Protein AF-A0A9X7KX43-F1 (afdb_monomer_lite)

Structure (mmCIF, N/CA/C/O backbone):
data_AF-A0A9X7KX43-F1
#
_entry.id   AF-A0A9X7KX43-F1
#
loop_
_atom_site.group_PDB
_atom_site.id
_atom_site.type_symbol
_atom_site.label_atom_id
_atom_site.label_alt_id
_atom_site.label_comp_id
_atom_site.label_asym_id
_atom_site.label_entity_id
_atom_site.label_seq_id
_atom_site.pdbx_PDB_ins_code
_atom_site.Cartn_x
_atom_site.Cartn_y
_atom_site.Cartn_z
_atom_site.occupancy
_atom_site.B_iso_or_equiv
_atom_site.auth_seq_id
_atom_site.auth_comp_id
_atom_site.auth_asym_id
_atom_site.auth_atom_id
_atom_site.pdbx_PDB_model_num
ATOM 1 N N . MET A 1 1 ? 10.306 -18.507 7.064 1.00 59.88 1 MET A N 1
ATOM 2 C CA . MET A 1 1 ? 9.846 -17.298 6.348 1.00 59.88 1 MET A CA 1
ATOM 3 C C . MET A 1 1 ? 10.273 -17.445 4.894 1.00 59.88 1 MET A C 1
ATOM 5 O O . MET A 1 1 ? 11.457 -17.645 4.656 1.00 59.88 1 MET A O 1
ATOM 9 N N . VAL A 1 2 ? 9.334 -17.479 3.945 1.00 80.69 2 VAL A N 1
ATOM 10 C CA . VAL A 1 2 ? 9.652 -17.619 2.512 1.00 80.69 2 VAL A CA 1
ATOM 11 C C . VAL A 1 2 ? 9.968 -16.230 1.967 1.00 80.69 2 VAL A C 1
ATOM 13 O O . VAL A 1 2 ? 9.149 -15.325 2.107 1.00 80.69 2 VAL A O 1
ATOM 16 N N . LYS A 1 3 ? 11.158 -16.040 1.388 1.00 81.31 3 LYS A N 1
ATOM 17 C CA . LYS A 1 3 ? 11.527 -14.761 0.772 1.00 81.31 3 LYS A CA 1
ATOM 18 C C . LYS A 1 3 ? 10.821 -14.642 -0.586 1.00 81.31 3 LYS A C 1
ATOM 20 O O . LYS A 1 3 ? 10.984 -15.548 -1.406 1.00 81.31 3 LYS A O 1
ATOM 25 N N . PRO A 1 4 ? 10.059 -13.568 -0.848 1.00 83.75 4 PRO A N 1
ATOM 26 C CA . PRO A 1 4 ? 9.471 -13.354 -2.162 1.00 83.75 4 PRO A CA 1
ATOM 27 C C . PRO A 1 4 ? 10.572 -13.153 -3.209 1.00 83.75 4 PRO A C 1
ATOM 29 O O . PRO A 1 4 ? 11.567 -12.466 -2.967 1.00 83.75 4 PRO A O 1
ATOM 32 N N . ASN A 1 5 ? 10.386 -13.768 -4.375 1.00 92.19 5 ASN A N 1
ATOM 33 C CA . ASN A 1 5 ? 11.168 -13.470 -5.567 1.00 92.19 5 ASN A CA 1
ATOM 34 C C . ASN A 1 5 ? 10.392 -12.429 -6.385 1.00 92.19 5 ASN A C 1
ATOM 36 O O . ASN A 1 5 ? 9.353 -12.744 -6.969 1.00 92.19 5 ASN A O 1
ATOM 40 N N . TRP A 1 6 ? 10.893 -11.194 -6.396 1.00 91.31 6 TRP A N 1
ATOM 41 C CA . TRP A 1 6 ? 10.237 -10.075 -7.071 1.00 91.31 6 TRP A CA 1
ATOM 42 C C . TRP A 1 6 ? 10.269 -10.187 -8.597 1.00 91.31 6 TRP A C 1
ATOM 44 O O . TRP A 1 6 ? 9.348 -9.704 -9.248 1.00 91.31 6 TRP A O 1
ATOM 54 N N . ASP A 1 7 ? 11.249 -10.885 -9.173 1.00 93.69 7 ASP A N 1
ATOM 55 C CA . ASP A 1 7 ? 11.292 -11.131 -10.618 1.00 93.69 7 ASP A CA 1
ATOM 56 C C . ASP A 1 7 ? 10.180 -12.095 -11.042 1.00 93.69 7 ASP A C 1
ATOM 58 O O . ASP A 1 7 ? 9.457 -11.829 -12.000 1.00 93.69 7 ASP A O 1
ATOM 62 N N . ASN A 1 8 ? 9.955 -13.162 -10.267 1.00 94.69 8 ASN A N 1
ATOM 63 C CA . ASN A 1 8 ? 8.823 -14.069 -10.485 1.00 94.69 8 ASN A CA 1
ATOM 64 C C . ASN A 1 8 ? 7.478 -13.356 -10.293 1.00 94.69 8 ASN A C 1
ATOM 66 O O . ASN A 1 8 ? 6.528 -13.623 -11.028 1.00 94.69 8 ASN A O 1
ATOM 70 N N . PHE A 1 9 ? 7.388 -12.455 -9.309 1.00 93.50 9 PHE A N 1
ATOM 71 C CA . PHE A 1 9 ? 6.195 -11.639 -9.091 1.00 93.50 9 PHE A CA 1
ATOM 72 C C . PHE A 1 9 ? 5.906 -10.757 -10.312 1.00 93.50 9 PHE A C 1
ATOM 74 O O . PHE A 1 9 ? 4.810 -10.831 -10.863 1.00 93.50 9 PHE A O 1
ATOM 81 N N . LYS A 1 10 ? 6.904 -10.004 -10.792 1.00 94.00 10 LYS A N 1
ATOM 82 C CA . LYS A 1 10 ? 6.785 -9.166 -11.994 1.00 94.00 10 LYS A CA 1
ATOM 83 C C . LYS A 1 10 ? 6.413 -9.975 -13.228 1.00 94.00 10 LYS A C 1
ATOM 85 O O . LYS A 1 10 ? 5.538 -9.561 -13.973 1.00 94.00 10 LYS A O 1
ATOM 90 N N . ALA A 1 11 ? 7.030 -11.139 -13.426 1.00 95.06 11 ALA A N 1
ATOM 91 C CA . ALA A 1 11 ? 6.712 -12.008 -14.554 1.00 95.06 11 ALA A CA 1
ATOM 92 C C . ALA A 1 11 ? 5.252 -12.490 -14.522 1.00 95.06 11 ALA A C 1
ATOM 94 O O . ALA A 1 11 ? 4.605 -12.557 -15.565 1.00 95.06 11 ALA A O 1
ATOM 95 N N . LYS A 1 12 ? 4.725 -12.803 -13.331 1.00 95.19 12 LYS A N 1
ATOM 96 C CA . LYS A 1 12 ? 3.348 -13.277 -13.144 1.00 95.19 12 LYS A CA 1
ATOM 97 C C . LYS A 1 12 ? 2.302 -12.165 -13.253 1.00 95.19 12 LYS A C 1
ATOM 99 O O . LYS A 1 12 ? 1.211 -12.425 -13.748 1.00 95.19 12 LYS A O 1
ATOM 104 N N . PHE A 1 13 ? 2.617 -10.963 -12.780 1.00 94.81 13 PHE A N 1
ATOM 105 C CA . PHE A 1 13 ? 1.702 -9.817 -12.728 1.00 94.81 13 PHE A CA 1
ATOM 106 C C . PHE A 1 13 ? 2.155 -8.688 -13.661 1.00 94.81 13 PHE A C 1
ATOM 108 O O . PHE A 1 13 ? 2.090 -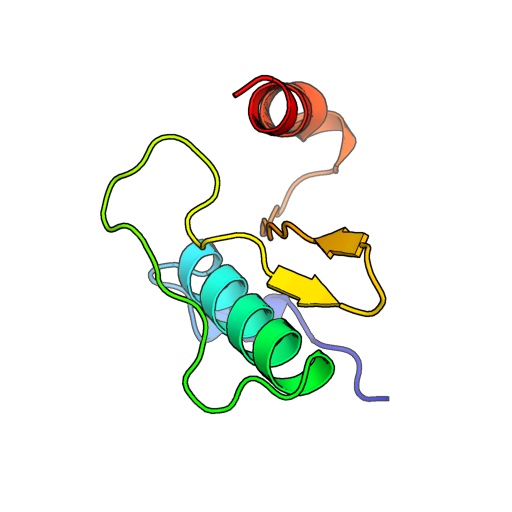7.516 -13.305 1.00 94.81 13 PHE A O 1
ATOM 115 N N . ASN A 1 14 ? 2.651 -9.048 -14.844 1.00 92.19 14 ASN A N 1
ATOM 116 C CA . ASN A 1 14 ? 3.338 -8.133 -15.758 1.00 92.19 14 ASN A CA 1
ATOM 117 C C . ASN A 1 14 ? 2.461 -6.995 -16.311 1.00 92.19 14 ASN A C 1
ATOM 119 O O . ASN A 1 14 ? 3.002 -5.947 -16.649 1.00 92.19 14 ASN A O 1
ATOM 123 N N . GLU A 1 15 ? 1.138 -7.172 -16.373 1.00 92.88 15 GLU A N 1
ATOM 124 C CA . GLU A 1 15 ? 0.200 -6.150 -16.854 1.00 92.88 15 GLU A CA 1
ATOM 125 C C . GLU A 1 15 ? 0.198 -4.914 -15.952 1.00 92.88 15 GLU A C 1
ATOM 127 O O . GLU A 1 15 ? 0.192 -3.786 -16.443 1.00 92.88 15 GLU A O 1
ATOM 132 N N . ASN A 1 16 ? 0.224 -5.131 -14.633 1.00 92.06 16 ASN A N 1
ATOM 133 C CA . ASN A 1 16 ? 0.370 -4.069 -13.646 1.00 92.06 16 ASN A CA 1
ATOM 134 C C . ASN A 1 16 ? 0.925 -4.622 -12.314 1.00 92.06 16 ASN A C 1
ATOM 136 O O . ASN A 1 16 ? 0.155 -4.983 -11.412 1.00 92.06 16 ASN A O 1
ATOM 140 N N . PRO A 1 17 ? 2.261 -4.707 -12.164 1.00 93.50 17 PRO A N 1
ATOM 141 C CA . PRO A 1 17 ? 2.881 -5.202 -10.938 1.00 93.50 17 PRO A CA 1
ATOM 142 C C . PRO A 1 17 ? 2.579 -4.321 -9.721 1.00 93.50 17 PRO A C 1
ATOM 144 O O . PRO A 1 17 ? 2.452 -4.839 -8.613 1.00 93.50 17 PRO A O 1
ATOM 147 N N . GLN A 1 18 ? 2.442 -3.008 -9.930 1.00 92.12 18 GLN A N 1
ATOM 148 C CA . GLN A 1 18 ? 2.182 -2.017 -8.887 1.00 92.12 18 GLN A CA 1
ATOM 149 C C . GLN A 1 18 ? 0.825 -2.263 -8.216 1.00 92.12 18 GLN A C 1
ATOM 151 O O . GLN A 1 18 ? 0.780 -2.494 -7.008 1.00 92.12 18 GLN A O 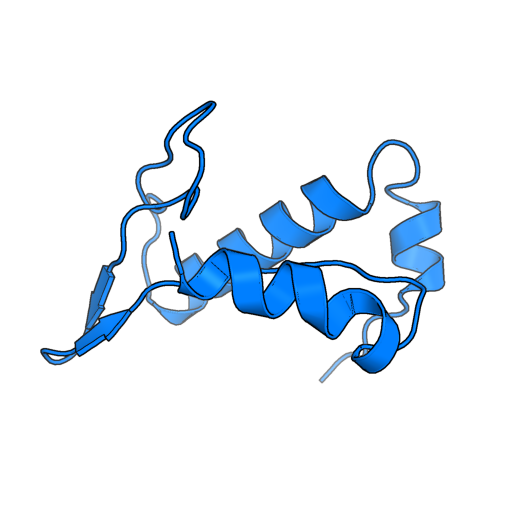1
ATOM 156 N N . ASP A 1 19 ? -0.255 -2.314 -8.998 1.00 90.38 19 ASP A N 1
ATOM 157 C CA . ASP A 1 19 ? -1.613 -2.524 -8.475 1.00 90.38 19 ASP A CA 1
ATOM 158 C C . ASP A 1 19 ? -1.742 -3.887 -7.780 1.00 90.38 19 ASP A C 1
ATOM 160 O O . ASP A 1 19 ? -2.356 -4.014 -6.718 1.00 90.38 19 ASP A O 1
ATOM 164 N N . ASN A 1 20 ? -1.135 -4.934 -8.353 1.00 93.25 20 ASN A N 1
ATOM 165 C CA . ASN A 1 20 ? -1.150 -6.268 -7.749 1.00 93.25 20 ASN A CA 1
ATOM 166 C C . ASN A 1 20 ? -0.372 -6.306 -6.427 1.00 93.25 20 ASN A C 1
ATOM 168 O O . ASN A 1 20 ? -0.768 -7.010 -5.495 1.00 93.25 20 ASN A O 1
ATOM 172 N N . PHE A 1 21 ? 0.727 -5.556 -6.330 1.00 93.06 21 PHE A N 1
ATOM 173 C CA . PHE A 1 21 ? 1.517 -5.453 -5.108 1.00 93.06 21 PHE A CA 1
ATOM 174 C C . PHE A 1 21 ? 0.758 -4.690 -4.020 1.00 93.06 21 PHE A C 1
ATOM 176 O O . PHE A 1 21 ? 0.672 -5.166 -2.889 1.00 93.06 21 PHE A O 1
ATOM 183 N N . GLU A 1 22 ? 0.144 -3.557 -4.362 1.00 91.88 22 GLU A N 1
ATOM 184 C CA . GLU A 1 22 ? -0.723 -2.800 -3.452 1.00 91.88 22 GLU A CA 1
ATOM 185 C C . GLU A 1 22 ? -1.891 -3.654 -2.953 1.00 91.88 22 GLU A C 1
ATOM 187 O O . GLU A 1 22 ? -2.159 -3.701 -1.749 1.00 91.88 22 GLU A O 1
ATOM 192 N N . TRP A 1 23 ? -2.539 -4.405 -3.849 1.00 91.00 23 TRP A N 1
ATOM 193 C CA . TRP A 1 23 ? -3.597 -5.340 -3.481 1.00 91.00 23 TRP A CA 1
ATOM 194 C C . TRP A 1 23 ? -3.103 -6.427 -2.519 1.00 91.00 23 TRP A C 1
ATOM 196 O O . TRP A 1 23 ? -3.755 -6.710 -1.512 1.00 91.00 23 TRP A O 1
ATOM 206 N N . PHE A 1 24 ? -1.935 -7.014 -2.786 1.00 92.50 24 PHE A N 1
ATOM 207 C CA . PHE A 1 24 ? -1.326 -8.006 -1.903 1.00 92.50 24 PHE A CA 1
ATOM 208 C C . PHE A 1 24 ? -1.017 -7.428 -0.513 1.00 92.50 24 PHE A C 1
ATOM 210 O O . PHE A 1 24 ? -1.391 -8.027 0.497 1.00 92.50 24 PHE A O 1
ATOM 217 N N . CYS A 1 25 ? -0.405 -6.245 -0.444 1.00 92.81 25 CYS A N 1
ATOM 218 C CA . CYS A 1 25 ? -0.115 -5.562 0.816 1.00 92.81 25 CYS A CA 1
ATOM 219 C C . CYS A 1 25 ? -1.386 -5.208 1.596 1.00 92.81 25 CYS A C 1
ATOM 221 O O . CYS A 1 25 ? -1.409 -5.389 2.813 1.00 92.81 25 CYS A O 1
ATOM 223 N N . TYR A 1 26 ? -2.461 -4.795 0.920 1.00 92.38 26 TYR A N 1
ATOM 224 C CA . TYR A 1 26 ? -3.755 -4.578 1.568 1.00 92.38 26 TYR A CA 1
ATOM 225 C C . TYR A 1 26 ? -4.277 -5.843 2.250 1.00 92.38 26 TYR A C 1
ATOM 227 O O . TYR A 1 26 ? -4.774 -5.780 3.375 1.00 92.38 26 TYR A O 1
ATOM 235 N N . LEU A 1 27 ? -4.202 -6.993 1.570 1.00 92.94 27 LEU A N 1
ATOM 236 C CA . LEU A 1 27 ? -4.686 -8.255 2.129 1.00 92.94 27 LEU A CA 1
ATOM 237 C C . LEU A 1 27 ? -3.885 -8.633 3.377 1.00 92.94 27 LEU A C 1
ATOM 239 O O . LEU A 1 27 ? -4.475 -9.034 4.379 1.00 92.94 27 LEU A O 1
ATOM 243 N N . LEU A 1 28 ? -2.561 -8.446 3.341 1.00 93.50 28 LEU A N 1
ATOM 244 C CA . LEU A 1 28 ? -1.697 -8.653 4.503 1.00 93.50 28 LEU A CA 1
ATOM 245 C C . LEU A 1 28 ? -2.043 -7.701 5.650 1.00 93.50 28 LEU A C 1
ATOM 247 O O . LEU A 1 28 ? -2.147 -8.150 6.787 1.00 93.50 28 LEU A O 1
ATOM 251 N N . PHE A 1 29 ? -2.282 -6.421 5.357 1.00 93.88 29 PHE A N 1
ATOM 252 C CA . PHE A 1 29 ? -2.704 -5.437 6.352 1.00 93.88 29 PHE A CA 1
ATOM 253 C C . PHE A 1 29 ? -4.028 -5.846 7.014 1.00 93.88 29 PHE A C 1
ATOM 255 O O . PHE A 1 29 ? -4.128 -5.910 8.237 1.00 93.88 29 PHE A O 1
ATOM 262 N N . CYS A 1 30 ? -5.037 -6.207 6.218 1.00 93.81 30 CYS A N 1
ATOM 263 C CA . CYS A 1 30 ? -6.324 -6.665 6.740 1.00 93.81 30 CYS A CA 1
ATOM 264 C C . CYS A 1 30 ? -6.182 -7.941 7.581 1.00 93.81 30 CYS A C 1
ATOM 266 O O . CYS A 1 30 ? -6.859 -8.079 8.599 1.00 93.81 30 CYS A O 1
ATOM 268 N N . GLN A 1 31 ? -5.300 -8.864 7.187 1.00 94.75 31 GLN A N 1
ATOM 269 C CA . GLN A 1 31 ? -5.031 -10.081 7.950 1.00 94.75 31 GLN A CA 1
ATOM 270 C C . GLN A 1 31 ? -4.353 -9.776 9.294 1.00 94.75 31 GLN A C 1
ATOM 272 O O . GLN A 1 31 ? -4.794 -10.296 10.319 1.00 94.75 31 GLN A O 1
ATOM 277 N N . GLU A 1 32 ? -3.330 -8.917 9.300 1.00 94.38 32 GLU A N 1
ATOM 278 C CA . GLU A 1 32 ? -2.589 -8.507 10.502 1.00 94.38 32 GLU A CA 1
ATOM 279 C C . GLU A 1 32 ? -3.521 -7.870 11.542 1.00 94.38 32 GLU A C 1
ATOM 281 O O . GLU A 1 32 ? -3.533 -8.252 12.713 1.00 94.38 32 GLU A O 1
ATOM 286 N N . PHE A 1 33 ? -4.392 -6.964 11.092 1.00 95.00 33 PHE A N 1
ATOM 287 C CA . PHE A 1 33 ? -5.331 -6.256 11.961 1.00 95.00 33 PHE A CA 1
ATOM 288 C C . PHE A 1 33 ? -6.673 -6.977 12.160 1.00 95.00 33 PHE A C 1
ATOM 290 O O . PHE A 1 33 ? -7.573 -6.426 12.793 1.00 95.00 33 PHE A O 1
ATOM 297 N N . LYS A 1 34 ? -6.811 -8.222 11.676 1.00 94.94 34 LYS A N 1
ATOM 298 C CA . LYS A 1 34 ? -8.019 -9.061 11.810 1.00 94.94 34 LYS A CA 1
ATOM 299 C C . LYS A 1 34 ? -9.292 -8.373 11.296 1.00 94.94 34 LYS A C 1
ATOM 301 O O . LYS A 1 34 ? -10.332 -8.398 11.953 1.00 94.94 34 LYS A O 1
ATOM 306 N N . ILE A 1 35 ? -9.213 -7.788 10.103 1.00 92.44 35 ILE A N 1
ATOM 307 C CA . ILE A 1 35 ? -10.301 -7.077 9.419 1.00 92.44 35 ILE A CA 1
ATOM 308 C C . ILE A 1 35 ? -10.799 -7.930 8.237 1.00 92.44 35 ILE A C 1
ATOM 310 O O . ILE A 1 35 ? -10.434 -7.677 7.088 1.00 92.44 35 ILE A O 1
ATOM 314 N N . PRO A 1 36 ? -11.626 -8.968 8.473 1.00 89.81 36 PRO A N 1
ATOM 315 C CA . PRO A 1 36 ? -12.003 -9.933 7.435 1.00 89.81 36 PRO A CA 1
ATOM 316 C C . PRO A 1 36 ? -12.880 -9.332 6.329 1.00 89.81 36 PRO A C 1
ATOM 318 O O . PRO A 1 36 ? -12.860 -9.816 5.203 1.00 89.81 36 PRO A O 1
ATOM 321 N N . ALA A 1 37 ? -13.636 -8.273 6.637 1.00 90.50 37 ALA A N 1
ATOM 322 C CA . ALA A 1 37 ? -14.450 -7.548 5.661 1.00 90.50 37 ALA A CA 1
ATOM 323 C C . ALA A 1 37 ? -13.632 -6.555 4.815 1.00 90.50 37 ALA A C 1
ATOM 325 O O . ALA A 1 37 ? -14.158 -5.967 3.872 1.00 90.50 37 ALA A O 1
ATOM 326 N 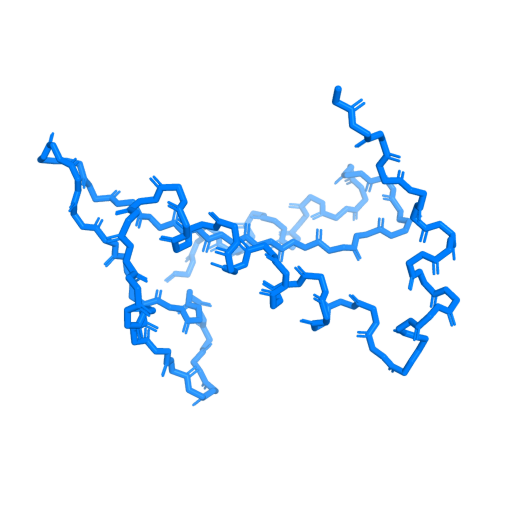N . GLY A 1 38 ? -12.351 -6.368 5.145 1.00 89.62 38 GLY A N 1
ATOM 327 C CA . GLY A 1 38 ? -11.527 -5.333 4.553 1.00 89.62 38 GLY A CA 1
ATOM 328 C C . GLY A 1 38 ? -11.843 -3.930 5.073 1.00 89.62 38 GLY A C 1
ATOM 329 O O . GLY A 1 38 ? -12.680 -3.728 5.952 1.00 89.62 38 GLY A O 1
ATOM 330 N N . ILE A 1 39 ? -11.139 -2.951 4.518 1.00 89.94 39 ILE A N 1
ATOM 331 C CA . ILE A 1 39 ? -11.274 -1.537 4.855 1.00 89.94 39 ILE A CA 1
ATOM 332 C C . ILE A 1 39 ? -11.954 -0.842 3.688 1.00 89.94 39 ILE A C 1
ATOM 334 O O . ILE A 1 39 ? -11.658 -1.126 2.525 1.00 89.94 39 ILE A O 1
ATOM 338 N N . PHE A 1 40 ? -12.862 0.079 3.999 1.00 84.06 40 PHE A N 1
ATOM 339 C CA . PHE A 1 40 ? -13.531 0.870 2.978 1.00 84.06 40 PHE A CA 1
ATOM 340 C C . PHE A 1 40 ? -12.506 1.624 2.122 1.00 84.06 40 PHE A C 1
ATOM 342 O O . PHE A 1 40 ? -11.587 2.254 2.656 1.00 84.06 40 PHE A O 1
ATOM 349 N N . ARG A 1 41 ? -12.680 1.545 0.799 1.00 75.19 41 ARG A N 1
ATOM 350 C CA . ARG A 1 41 ? -11.784 2.150 -0.186 1.00 75.19 41 ARG A CA 1
ATOM 351 C C . ARG A 1 41 ? -12.497 3.196 -1.018 1.00 75.19 41 ARG A C 1
ATOM 353 O O . ARG A 1 41 ? -13.635 2.981 -1.437 1.00 75.19 41 ARG A O 1
ATOM 360 N N . TYR A 1 42 ? -11.799 4.278 -1.332 1.00 67.50 42 TYR A N 1
ATOM 361 C CA . TYR A 1 42 ? -12.287 5.272 -2.277 1.00 67.50 42 TYR A CA 1
ATOM 362 C C . TYR A 1 42 ? -11.744 4.969 -3.669 1.00 67.50 42 TYR A C 1
ATOM 364 O O . TYR A 1 42 ? -10.537 4.950 -3.893 1.00 67.50 42 TYR A O 1
ATOM 372 N N . LYS A 1 43 ? -12.638 4.771 -4.639 1.00 53.41 43 LYS A N 1
ATOM 373 C CA . LYS A 1 43 ? -12.247 4.759 -6.049 1.00 53.41 43 LYS A CA 1
ATOM 374 C C . LYS A 1 43 ? -11.993 6.213 -6.470 1.00 53.41 43 LYS A C 1
ATOM 376 O O . LYS A 1 43 ? -12.922 7.013 -6.424 1.00 53.41 43 LYS A O 1
ATOM 381 N N . ASN A 1 44 ? -10.764 6.536 -6.879 1.00 53.81 44 ASN A N 1
ATOM 382 C CA . ASN A 1 44 ? -10.327 7.854 -7.376 1.00 53.81 44 ASN A CA 1
ATOM 383 C C . ASN A 1 44 ? -10.165 8.990 -6.334 1.00 53.81 44 ASN A C 1
ATOM 385 O O . ASN A 1 44 ? -10.389 10.148 -6.686 1.00 53.81 44 ASN A O 1
ATOM 389 N N . GLN A 1 45 ? -9.765 8.723 -5.081 1.00 52.81 45 GLN A N 1
ATOM 390 C CA . GLN A 1 45 ? -9.322 9.810 -4.187 1.00 52.81 45 GLN A CA 1
ATOM 391 C C . GLN A 1 45 ? -7.812 10.047 -4.269 1.00 52.81 45 GLN A C 1
ATOM 393 O O . GLN A 1 45 ? -7.012 9.118 -4.220 1.00 52.81 45 GLN A O 1
ATOM 398 N N . SER A 1 46 ? -7.432 11.321 -4.371 1.00 51.16 46 SER A N 1
ATOM 399 C CA . SER A 1 46 ? -6.055 11.810 -4.334 1.00 51.16 46 SER A CA 1
ATOM 400 C C . SER A 1 46 ? -5.525 11.806 -2.894 1.00 51.16 46 SER A C 1
ATOM 402 O O . SER A 1 46 ? -5.413 12.862 -2.279 1.00 51.16 46 SER A O 1
ATOM 404 N N . GLY A 1 47 ? -5.269 10.628 -2.327 1.00 59.19 47 GLY A N 1
ATOM 405 C CA . GLY A 1 47 ? -4.819 10.476 -0.941 1.00 59.19 47 GLY A CA 1
ATOM 406 C C . GLY A 1 47 ? -4.651 9.009 -0.552 1.00 59.19 47 GLY A C 1
ATOM 407 O O . GLY A 1 47 ? -4.271 8.185 -1.382 1.00 59.19 47 GLY A O 1
ATOM 408 N N . ILE A 1 48 ? -4.949 8.671 0.704 1.00 59.19 48 ILE A N 1
ATOM 409 C CA . ILE A 1 48 ? -4.943 7.277 1.164 1.00 59.19 48 ILE A CA 1
ATOM 410 C C . ILE A 1 48 ? -6.148 6.557 0.549 1.00 59.19 48 ILE A C 1
ATOM 412 O O . ILE A 1 48 ? -7.299 6.921 0.782 1.00 59.19 48 ILE A O 1
ATOM 416 N N . GLU A 1 49 ? -5.887 5.515 -0.238 1.00 67.38 49 GLU A N 1
ATOM 417 C CA . GLU A 1 49 ? -6.929 4.773 -0.961 1.00 67.38 49 GLU A CA 1
ATOM 418 C C . GLU A 1 49 ? -7.916 4.050 -0.033 1.00 67.38 49 GLU A C 1
ATOM 420 O O . GLU A 1 49 ? -9.021 3.695 -0.449 1.00 67.38 49 GLU A O 1
ATOM 425 N N . THR A 1 50 ? -7.536 3.840 1.231 1.00 79.75 50 THR A N 1
ATOM 426 C CA . THR A 1 50 ? -8.351 3.203 2.269 1.00 79.75 50 THR A CA 1
ATOM 427 C C . THR A 1 50 ? -8.490 4.098 3.493 1.00 79.75 50 THR A C 1
ATOM 429 O O . THR A 1 50 ? -7.531 4.761 3.878 1.00 79.75 50 THR A O 1
ATOM 432 N N . ASN A 1 51 ? -9.637 4.051 4.173 1.00 86.44 51 ASN A N 1
ATOM 433 C CA . ASN A 1 51 ? -9.771 4.714 5.474 1.00 86.44 51 ASN A CA 1
ATOM 434 C C . ASN A 1 51 ? -8.695 4.222 6.468 1.00 86.44 51 ASN A C 1
ATOM 436 O O . ASN A 1 51 ? -8.321 3.049 6.430 1.00 86.44 51 ASN A O 1
ATOM 440 N N . PRO A 1 52 ? -8.205 5.073 7.383 1.00 90.25 52 PRO A N 1
ATOM 441 C CA . PRO A 1 52 ? -7.392 4.591 8.488 1.00 90.25 52 PRO A CA 1
ATOM 442 C C . PRO A 1 52 ? -8.220 3.683 9.406 1.00 90.25 52 PRO A C 1
ATOM 444 O O . PRO A 1 52 ? -9.451 3.757 9.449 1.00 90.25 52 PRO A O 1
ATOM 447 N N . ILE A 1 53 ? -7.534 2.840 10.168 1.00 92.94 53 ILE A N 1
ATOM 448 C CA . ILE A 1 53 ? -8.145 1.989 11.193 1.00 92.94 53 ILE A CA 1
ATOM 449 C C . ILE A 1 53 ? -7.778 2.508 12.580 1.00 92.94 53 ILE A C 1
ATOM 451 O O . ILE A 1 53 ? -6.737 3.139 12.755 1.00 92.94 53 ILE A O 1
ATOM 455 N N . THR A 1 54 ? -8.606 2.213 13.579 1.00 94.44 54 THR A N 1
ATOM 456 C CA . THR A 1 54 ? -8.253 2.443 14.983 1.00 94.44 54 THR A CA 1
ATOM 457 C C . THR A 1 54 ? -7.876 1.122 15.636 1.00 94.44 54 THR A C 1
ATOM 459 O O . THR A 1 54 ? -8.674 0.183 15.642 1.00 94.44 54 THR A O 1
ATOM 462 N N . LYS A 1 55 ? -6.676 1.051 16.211 1.00 92.62 55 LYS A N 1
ATOM 463 C CA . LYS A 1 55 ? -6.196 -0.100 16.980 1.00 92.62 55 LYS A CA 1
ATOM 464 C C . LYS A 1 55 ? -5.538 0.414 18.250 1.00 92.62 55 LYS A C 1
ATOM 466 O O . LYS A 1 55 ? -4.647 1.241 18.170 1.00 92.62 55 LYS A O 1
ATOM 471 N N . ASP A 1 56 ? -5.990 -0.058 19.409 1.00 93.69 56 ASP A N 1
ATOM 472 C CA . ASP A 1 56 ? -5.384 0.268 20.711 1.00 93.69 56 ASP A CA 1
ATOM 473 C C . ASP A 1 56 ? -5.210 1.789 20.940 1.00 93.69 56 ASP A C 1
ATOM 475 O O . ASP A 1 56 ? -4.189 2.250 21.435 1.00 93.69 56 ASP A O 1
ATOM 479 N N . ASN A 1 57 ? -6.236 2.568 20.569 1.00 94.19 57 ASN A N 1
ATOM 480 C CA . ASN A 1 57 ? -6.279 4.040 20.582 1.00 94.19 57 ASN A CA 1
ATOM 481 C C . ASN A 1 57 ? -5.325 4.755 19.605 1.00 94.19 57 ASN A C 1
ATOM 483 O O . ASN A 1 57 ? -5.277 5.985 19.603 1.00 94.19 57 ASN A O 1
ATOM 487 N N . GLU A 1 58 ? -4.636 4.028 18.730 1.00 95.25 58 GLU A N 1
ATOM 488 C CA . GLU A 1 58 ? -3.837 4.592 17.644 1.00 95.25 58 GLU A CA 1
ATOM 489 C C . GLU A 1 58 ? -4.626 4.618 16.333 1.00 95.25 58 GLU A C 1
ATOM 491 O O . GLU A 1 58 ? -5.379 3.693 16.013 1.00 95.25 58 GLU A O 1
ATOM 496 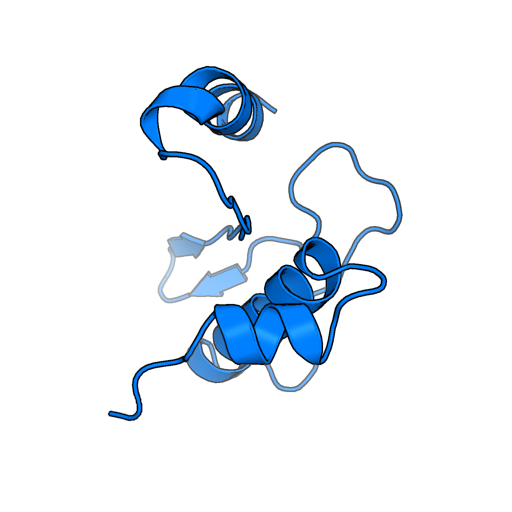N N . LEU A 1 59 ? -4.449 5.695 15.563 1.00 93.19 59 LEU A N 1
ATOM 497 C CA . LEU A 1 59 ? -4.985 5.830 14.213 1.00 93.19 59 LEU A CA 1
ATOM 498 C C . LEU A 1 59 ? -3.910 5.405 13.210 1.00 93.19 59 LEU A C 1
ATOM 500 O O . LEU A 1 59 ? -2.859 6.036 13.123 1.00 93.19 59 LEU A O 1
ATOM 504 N N . ILE A 1 60 ? -4.183 4.350 12.447 1.00 91.56 60 ILE A N 1
ATOM 505 C CA . ILE A 1 60 ? -3.210 3.726 11.549 1.00 91.56 60 ILE A CA 1
ATOM 506 C C . ILE A 1 60 ? -3.673 3.896 10.103 1.00 91.56 60 ILE A C 1
ATOM 508 O O . ILE A 1 60 ? -4.695 3.340 9.696 1.00 91.56 60 ILE A O 1
ATOM 512 N N . GLY A 1 61 ? -2.896 4.650 9.325 1.00 88.62 61 GLY A N 1
ATOM 513 C CA . GLY A 1 61 ? -2.955 4.678 7.864 1.00 88.62 61 GLY A CA 1
ATOM 514 C C . GLY A 1 61 ? -1.848 3.810 7.265 1.00 88.62 61 GLY A C 1
ATOM 515 O O . GLY A 1 61 ? -0.829 3.564 7.911 1.00 88.62 61 GLY A O 1
ATOM 516 N N . TRP A 1 62 ? -2.035 3.335 6.036 1.00 88.12 62 TRP A N 1
ATOM 517 C CA . TRP A 1 62 ? -1.029 2.527 5.349 1.00 88.12 62 TRP A CA 1
ATOM 518 C C . TRP A 1 62 ? -0.964 2.871 3.862 1.00 88.12 62 TRP A C 1
ATOM 520 O O . TRP A 1 62 ? -1.926 3.368 3.277 1.00 88.12 62 TRP A O 1
ATOM 530 N N . GLN A 1 63 ? 0.187 2.585 3.262 1.00 85.88 63 GLN A N 1
ATOM 531 C CA . GLN A 1 63 ? 0.426 2.708 1.833 1.00 85.88 63 GLN A CA 1
ATOM 532 C C . GLN A 1 63 ? 1.493 1.696 1.411 1.00 85.88 63 GLN A C 1
ATOM 534 O O . GLN A 1 63 ? 2.379 1.353 2.197 1.00 85.88 63 GLN A O 1
ATOM 539 N N . ALA A 1 64 ? 1.427 1.231 0.167 1.00 89.38 64 ALA A N 1
ATOM 540 C CA . ALA A 1 64 ? 2.442 0.377 -0.433 1.00 89.38 64 ALA A CA 1
ATOM 541 C C . ALA A 1 64 ? 2.825 0.910 -1.816 1.00 89.38 64 ALA A C 1
ATOM 543 O O . ALA A 1 64 ? 1.976 1.421 -2.537 1.00 89.38 64 ALA A O 1
ATOM 544 N N . LYS A 1 65 ? 4.106 0.791 -2.180 1.00 89.06 65 LYS A N 1
ATOM 545 C CA . LYS A 1 65 ? 4.625 1.107 -3.516 1.00 89.06 65 LYS A CA 1
ATOM 546 C C . LYS A 1 65 ? 5.649 0.062 -3.953 1.00 89.06 65 LYS A C 1
ATOM 548 O O . LYS A 1 65 ? 6.384 -0.463 -3.118 1.00 89.06 65 LYS A O 1
ATOM 553 N N . PHE A 1 66 ? 5.674 -0.245 -5.246 1.00 91.44 66 PHE A N 1
ATOM 554 C CA . PHE A 1 66 ? 6.538 -1.243 -5.861 1.00 91.44 66 PHE A CA 1
ATOM 555 C C . PHE A 1 66 ? 7.491 -0.562 -6.849 1.00 91.44 66 PHE A C 1
ATOM 557 O O . PHE A 1 66 ? 7.162 -0.321 -8.007 1.00 91.44 66 PHE A O 1
ATOM 564 N N . TYR A 1 67 ? 8.689 -0.232 -6.366 1.00 90.25 67 TYR A N 1
ATOM 565 C CA . TYR A 1 67 ? 9.717 0.433 -7.163 1.00 90.25 67 TYR A CA 1
ATOM 566 C C . TYR A 1 67 ? 10.768 -0.562 -7.661 1.00 90.25 67 TYR A C 1
ATOM 568 O O . TYR A 1 67 ? 11.308 -1.343 -6.880 1.00 90.25 67 TYR A O 1
ATOM 576 N N . ASP A 1 68 ? 11.124 -0.454 -8.942 1.00 88.38 68 ASP A N 1
ATOM 577 C CA . ASP A 1 68 ? 12.292 -1.130 -9.534 1.00 88.38 68 ASP A CA 1
ATOM 578 C C . ASP A 1 68 ? 13.584 -0.285 -9.430 1.00 88.38 68 ASP A C 1
ATOM 580 O O . ASP A 1 68 ? 14.670 -0.709 -9.825 1.00 88.38 68 ASP A O 1
ATOM 584 N N . THR A 1 69 ? 13.475 0.922 -8.875 1.00 92.00 69 THR A N 1
ATOM 585 C CA . THR A 1 69 ? 14.562 1.884 -8.639 1.00 92.00 69 THR A CA 1
ATOM 586 C C . THR A 1 69 ? 14.916 1.976 -7.156 1.00 92.00 69 THR A C 1
ATOM 588 O O . THR A 1 69 ? 14.200 1.463 -6.293 1.00 92.00 69 THR A O 1
ATOM 591 N N . LYS A 1 70 ? 16.005 2.676 -6.816 1.00 91.31 70 LYS A N 1
ATOM 592 C CA . LYS A 1 70 ? 16.361 2.881 -5.409 1.00 91.31 70 LYS A CA 1
ATOM 593 C C . LYS A 1 70 ? 15.328 3.775 -4.727 1.00 91.31 70 LYS A C 1
ATOM 595 O O . LYS A 1 70 ? 14.757 4.681 -5.330 1.00 91.31 70 LYS A O 1
ATOM 600 N N . LEU A 1 71 ? 15.153 3.574 -3.424 1.00 88.50 71 LEU A N 1
ATOM 601 C CA . LEU A 1 71 ? 14.254 4.397 -2.612 1.00 88.50 71 LEU A CA 1
ATOM 602 C C . LEU A 1 71 ? 14.629 5.891 -2.661 1.00 88.50 71 LEU A C 1
ATOM 604 O O . LEU A 1 71 ? 13.748 6.744 -2.671 1.00 88.50 71 LEU A O 1
ATOM 608 N N . SER A 1 72 ? 15.930 6.202 -2.744 1.00 92.94 72 SER A N 1
ATOM 609 C CA . SER A 1 72 ? 16.447 7.572 -2.880 1.00 92.94 72 SER A CA 1
ATOM 610 C C . SER A 1 72 ? 15.883 8.307 -4.088 1.00 92.94 72 SER A C 1
ATOM 612 O O . SER A 1 72 ? 15.649 9.511 -4.014 1.00 92.94 72 SER A O 1
ATOM 614 N N . ASP A 1 73 ? 15.650 7.574 -5.173 1.00 95.81 73 ASP A N 1
ATOM 615 C CA . ASP A 1 73 ? 15.261 8.134 -6.463 1.00 95.81 73 ASP A CA 1
ATOM 616 C C . ASP A 1 73 ? 13.768 8.509 -6.464 1.00 95.81 73 ASP A C 1
ATOM 618 O O . ASP A 1 73 ? 13.349 9.362 -7.235 1.00 95.81 73 ASP A O 1
ATOM 622 N N . ASN A 1 74 ? 12.988 7.943 -5.532 1.00 91.88 74 ASN A N 1
ATOM 623 C CA . ASN A 1 74 ? 11.544 8.166 -5.367 1.00 91.88 74 ASN A CA 1
ATOM 624 C C . ASN A 1 74 ? 11.224 9.019 -4.131 1.00 91.88 74 ASN A C 1
ATOM 626 O O . ASN A 1 74 ? 10.093 9.051 -3.648 1.00 91.88 74 ASN A O 1
ATOM 630 N N . LYS A 1 75 ? 12.231 9.691 -3.559 1.00 91.06 75 LYS A N 1
ATOM 631 C CA . LYS A 1 75 ? 12.073 10.466 -2.323 1.00 91.06 75 LYS A CA 1
ATOM 632 C C . LYS A 1 75 ? 11.008 11.560 -2.452 1.00 91.06 75 LYS A C 1
ATOM 634 O O . LYS A 1 75 ? 10.280 11.789 -1.492 1.00 91.06 75 LYS A O 1
ATOM 639 N N . ALA A 1 76 ? 10.955 12.248 -3.592 1.00 90.00 76 ALA A N 1
ATOM 640 C CA . ALA A 1 76 ? 9.998 13.329 -3.820 1.00 90.00 76 ALA A CA 1
ATOM 641 C C . ALA A 1 76 ? 8.554 12.811 -3.720 1.00 90.00 76 ALA A C 1
ATOM 643 O O . ALA A 1 76 ? 7.791 13.312 -2.897 1.00 90.00 76 ALA A O 1
ATOM 644 N N . ASP A 1 77 ? 8.243 11.744 -4.455 1.00 85.69 77 ASP A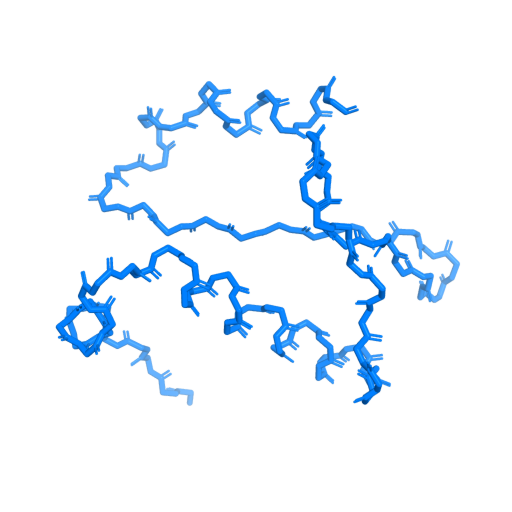 N 1
ATOM 645 C CA . ASP A 1 77 ? 6.930 11.094 -4.472 1.00 85.69 77 ASP A CA 1
ATOM 646 C C . ASP A 1 77 ? 6.508 10.625 -3.074 1.00 85.69 77 ASP A C 1
ATOM 648 O O . ASP A 1 77 ? 5.385 10.870 -2.638 1.00 85.69 77 ASP A O 1
ATOM 652 N N . LEU A 1 78 ? 7.429 10.002 -2.329 1.00 85.69 78 LEU A N 1
ATOM 653 C CA . LEU A 1 78 ? 7.171 9.537 -0.962 1.00 85.69 78 LEU A CA 1
ATOM 654 C C . LEU A 1 78 ? 6.871 10.685 0.011 1.00 85.69 78 LEU A C 1
ATOM 656 O O . LEU A 1 78 ? 6.052 10.525 0.911 1.00 85.69 78 LEU A O 1
ATOM 660 N N . ILE A 1 79 ? 7.530 11.836 -0.151 1.00 87.50 79 ILE A N 1
ATOM 661 C CA . ILE A 1 79 ? 7.265 13.022 0.674 1.00 87.50 79 ILE A CA 1
ATOM 662 C C . ILE A 1 79 ? 5.914 13.639 0.304 1.00 87.50 79 ILE A C 1
ATOM 664 O O . ILE A 1 79 ? 5.165 14.030 1.199 1.00 87.50 79 ILE A O 1
ATOM 668 N N . GLU A 1 80 ? 5.580 13.704 -0.988 1.00 84.44 80 GLU A N 1
ATOM 669 C CA . GLU A 1 80 ? 4.303 14.253 -1.458 1.00 84.44 80 GLU A CA 1
ATOM 670 C C . GLU A 1 80 ? 3.106 13.502 -0.857 1.00 84.44 80 GLU A C 1
ATOM 672 O O . GLU A 1 80 ? 2.098 14.113 -0.511 1.00 84.44 80 GLU A O 1
ATOM 677 N N . MET A 1 81 ? 3.232 12.188 -0.669 1.00 77.00 81 MET A N 1
ATOM 678 C CA . MET A 1 81 ? 2.181 11.343 -0.094 1.00 77.00 81 MET A CA 1
ATOM 679 C C . MET A 1 81 ? 1.870 11.648 1.378 1.00 77.00 81 MET A C 1
ATOM 681 O O . MET A 1 81 ? 0.755 11.391 1.816 1.00 77.00 81 MET A O 1
ATOM 685 N N . ILE A 1 82 ? 2.824 12.196 2.138 1.00 75.69 82 ILE A N 1
ATOM 686 C CA . ILE A 1 82 ? 2.628 12.572 3.552 1.00 75.69 82 ILE A CA 1
ATOM 687 C C . ILE A 1 82 ? 1.977 13.958 3.667 1.00 75.69 82 ILE A C 1
ATOM 689 O O . ILE A 1 82 ? 1.334 14.268 4.666 1.00 75.69 82 ILE A O 1
ATOM 693 N N . GLY A 1 83 ? 2.178 14.814 2.662 1.00 68.50 83 GLY A N 1
ATOM 694 C CA . GLY A 1 83 ? 1.695 16.195 2.655 1.00 68.50 83 GLY A CA 1
ATOM 695 C C . GLY A 1 83 ? 0.264 16.383 2.141 1.00 68.50 83 GLY A C 1
ATOM 696 O O . GLY A 1 83 ? -0.185 17.528 2.087 1.00 68.50 83 GLY A O 1
ATOM 697 N N . LYS A 1 84 ? -0.417 15.306 1.733 1.00 56.66 84 LYS A N 1
ATOM 698 C CA . LYS A 1 84 ? -1.815 15.297 1.271 1.00 56.66 84 LYS A CA 1
ATOM 699 C C . LYS A 1 84 ? -2.747 14.822 2.376 1.00 56.66 84 LYS A C 1
ATOM 701 O O . LYS A 1 84 ? -3.830 15.433 2.497 1.00 56.66 84 LYS A O 1
#

Organism: NCBI:txid158836

Radius of gyration: 14.39 Å; c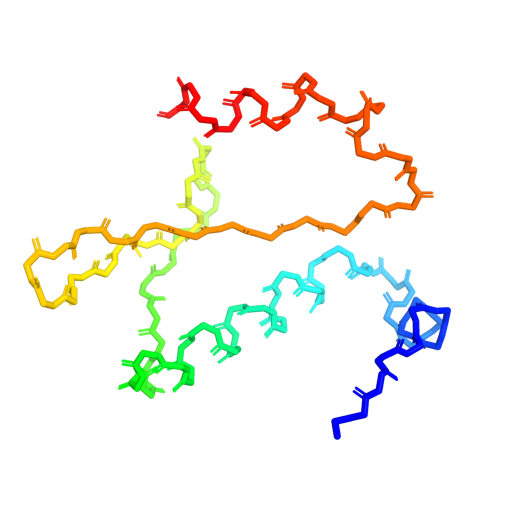hains: 1; bounding box: 31×34×38 Å

Secondary structure (DSSP, 8-state):
-PPP-HHHHHHHTTT-HHHHHHHHHHHHHHHHTT-TT---B-TT-SS-SB--EEETTEEE-------SS-GGGGHHHHHHHH--

Sequence (84 aa):
MVKPNWDNFKAKFNENPQDNFEWFCYLLFCQEFKIPAGIFRYKNQSGIETNPITKDNELIGWQAKFYDTKLSDNKADLIEMIGK

Foldseek 3Di:
DDDDDVVVLCVVVVVDSFVVVFVVVQVVVCVVVVPVVGFDADDDDPAQRGAWDADPNDTDGDGDGDDPDDPVVCVVVVVVRVVD

pLDDT: mean 86.3, std 11.64, range [51.16, 95.81]